Protein AF-A0A2J4QFL7-F1 (afdb_monomer_lite)

Sequence (86 aa):
PAPLIVNGENFFCASCLPWLHFSAITHAEYYVGAAVPALTWGKLKNGIIPVAGKFNHAFVDGLHASRFFALVEEGFAEPETLWQTP

Foldseek 3Di:
DPPDPDDPDDDAAEEEAQADDDPDDDDDDPDPPDAHKYKYWYHDDPNDIDIDIDHDPVVDDPVNVVVVVVVVVVCVVCVVVVPPDD

InterPro domains:
  IPR023213 Chloramphenicol acetyltransferase-like domain superfamily [G3DSA:3.30.559.10] (3-75)

Radius of gyration: 14.75 Å; chains: 1; bounding box: 32×28×38 Å

pLDDT: mean 88.35, std 13.47, range [43.62, 98.44]

Secondary structure (DSSP, 8-state):
------TT----EEEEETT---S------SSTT--S-EEEEE--BTTB--EEEE--TTT--HHHHHHHHHHHHHHHHSGGGGG---

Organism: NCBI:txid1134687

Structure (mmCIF, N/CA/C/O backbone):
data_AF-A0A2J4QFL7-F1
#
_entry.id   AF-A0A2J4QFL7-F1
#
loop_
_atom_site.group_PDB
_atom_site.id
_atom_site.type_symbol
_atom_site.label_atom_id
_atom_site.label_alt_id
_atom_site.label_comp_id
_atom_site.label_asym_id
_atom_site.label_entity_id
_atom_site.label_seq_id
_atom_site.pdbx_PDB_ins_code
_atom_site.Cartn_x
_atom_site.Cartn_y
_atom_site.Cartn_z
_atom_site.occupancy
_atom_site.B_iso_or_equiv
_atom_site.auth_seq_id
_atom_site.auth_comp_id
_atom_site.auth_asym_id
_atom_site.auth_atom_id
_atom_site.pdbx_PDB_model_num
ATOM 1 N N . PRO A 1 1 ? -4.790 12.328 -16.200 1.00 44.19 1 PRO A N 1
ATOM 2 C CA . PRO A 1 1 ? -3.528 13.097 -16.085 1.00 44.19 1 PRO A CA 1
ATOM 3 C C . PRO A 1 1 ? -2.631 12.466 -15.011 1.00 44.19 1 PRO A C 1
ATOM 5 O O . PRO A 1 1 ? -3.040 12.403 -13.857 1.00 44.19 1 PRO A O 1
ATOM 8 N N . ALA A 1 2 ? -1.473 11.920 -15.399 1.00 43.62 2 ALA A N 1
ATOM 9 C CA . ALA A 1 2 ? -0.442 11.518 -14.437 1.00 43.62 2 ALA A CA 1
ATOM 10 C C . ALA A 1 2 ? -0.025 12.746 -13.604 1.00 43.62 2 ALA A C 1
ATOM 12 O O . ALA A 1 2 ? -0.095 13.858 -14.145 1.00 43.62 2 ALA A O 1
ATOM 13 N N . PRO A 1 3 ? 0.358 12.595 -12.322 1.00 55.28 3 PRO A N 1
ATOM 14 C CA . PRO A 1 3 ? 0.827 13.735 -11.553 1.00 55.28 3 PRO A CA 1
ATOM 15 C C . PRO A 1 3 ? 2.012 14.353 -12.298 1.00 55.28 3 PRO A C 1
ATOM 17 O O . PRO A 1 3 ? 2.882 13.648 -12.814 1.00 55.28 3 PRO A O 1
ATOM 20 N N . LEU A 1 4 ? 1.933 15.673 -12.449 1.00 53.56 4 LEU A N 1
ATOM 21 C CA . LEU A 1 4 ? 2.930 16.523 -13.079 1.00 53.56 4 LEU A CA 1
ATOM 22 C C . LEU A 1 4 ? 4.316 16.116 -12.578 1.00 53.56 4 LEU A C 1
ATOM 24 O O . LEU A 1 4 ? 4.557 16.117 -11.376 1.00 53.56 4 LEU A O 1
ATOM 28 N N . ILE A 1 5 ? 5.218 15.763 -13.495 1.00 57.69 5 ILE A N 1
ATOM 29 C CA . ILE A 1 5 ? 6.634 15.605 -13.165 1.00 57.69 5 ILE A CA 1
ATOM 30 C C . ILE A 1 5 ? 7.152 17.006 -12.829 1.00 57.69 5 ILE A C 1
ATOM 32 O O . ILE A 1 5 ? 7.554 17.763 -13.711 1.00 57.69 5 ILE A O 1
ATOM 36 N N . VAL A 1 6 ? 7.073 17.370 -11.552 1.00 56.97 6 VAL A N 1
ATOM 37 C CA . VAL A 1 6 ? 7.743 18.533 -10.983 1.00 56.97 6 VAL A CA 1
ATOM 38 C C . VAL A 1 6 ? 9.069 18.027 -10.429 1.00 56.97 6 VAL A C 1
ATOM 40 O O . VAL A 1 6 ? 9.128 17.088 -9.638 1.00 56.97 6 VAL A O 1
ATOM 43 N N . ASN A 1 7 ? 10.162 18.587 -10.932 1.00 58.16 7 ASN A N 1
ATOM 44 C CA . ASN A 1 7 ? 11.507 18.144 -10.595 1.00 58.16 7 ASN A CA 1
ATOM 45 C C . ASN A 1 7 ? 11.772 18.393 -9.094 1.00 58.16 7 ASN A C 1
ATOM 47 O O . ASN A 1 7 ? 11.676 19.537 -8.654 1.00 58.16 7 ASN A O 1
ATOM 51 N N . GLY A 1 8 ? 12.106 17.349 -8.323 1.00 66.12 8 GLY A N 1
ATOM 52 C CA . GLY A 1 8 ? 12.483 17.466 -6.904 1.00 66.12 8 GLY A CA 1
ATOM 53 C C . GLY A 1 8 ? 11.419 17.108 -5.854 1.00 66.12 8 GLY A C 1
ATOM 54 O O . GLY A 1 8 ? 11.657 17.357 -4.674 1.00 66.12 8 GLY A O 1
ATOM 55 N N . GLU A 1 9 ? 10.275 16.523 -6.222 1.00 69.81 9 GLU A N 1
ATOM 56 C CA . GLU A 1 9 ? 9.269 16.099 -5.235 1.00 69.81 9 GLU A CA 1
ATOM 57 C C . GLU A 1 9 ? 9.531 14.687 -4.677 1.00 69.81 9 GLU A C 1
ATOM 59 O O . GLU A 1 9 ? 9.669 13.717 -5.423 1.00 69.81 9 GLU A O 1
ATOM 64 N N . ASN A 1 10 ? 9.548 14.568 -3.345 1.00 85.12 10 ASN A N 1
ATOM 65 C CA . ASN A 1 10 ? 9.556 13.292 -2.628 1.00 85.12 10 ASN A CA 1
ATOM 66 C C . ASN A 1 10 ? 8.114 12.921 -2.276 1.00 85.12 10 ASN A C 1
ATOM 68 O O . ASN A 1 10 ? 7.554 13.452 -1.317 1.00 85.12 10 ASN A O 1
ATOM 72 N N . PHE A 1 11 ? 7.509 12.025 -3.049 1.00 87.06 11 PHE A N 1
ATOM 73 C CA . PHE A 1 11 ? 6.127 11.609 -2.837 1.00 87.06 11 PHE A CA 1
ATOM 74 C C . PHE A 1 11 ? 5.954 10.102 -3.012 1.00 87.06 11 PHE A C 1
ATOM 76 O O . PHE A 1 11 ? 6.771 9.414 -3.623 1.00 87.06 11 PHE A O 1
ATOM 83 N N . PHE A 1 12 ? 4.838 9.606 -2.493 1.00 91.06 12 PHE A N 1
ATOM 84 C CA . PHE A 1 12 ? 4.262 8.326 -2.874 1.00 91.06 12 PHE A CA 1
ATOM 85 C C . PHE A 1 12 ? 2.817 8.567 -3.310 1.00 91.06 12 PHE A C 1
ATOM 87 O O . PHE A 1 12 ? 2.174 9.533 -2.894 1.00 91.06 12 PHE A O 1
ATOM 94 N N . CYS A 1 13 ? 2.296 7.701 -4.169 1.00 91.62 13 CYS A N 1
ATOM 95 C CA . CYS A 1 13 ? 0.913 7.788 -4.613 1.00 91.62 13 CYS A CA 1
ATOM 96 C C . CYS A 1 13 ? -0.001 7.125 -3.579 1.00 91.62 13 CYS A C 1
ATOM 98 O O . CYS A 1 13 ? 0.255 6.001 -3.158 1.00 91.62 13 CYS A O 1
ATOM 100 N N . ALA A 1 14 ? -1.094 7.785 -3.211 1.00 94.25 14 ALA A N 1
ATOM 101 C CA . ALA A 1 14 ? -2.075 7.272 -2.261 1.00 94.25 14 ALA A CA 1
ATOM 102 C C . ALA A 1 14 ? -3.480 7.351 -2.869 1.00 94.25 14 ALA A C 1
ATOM 104 O O . ALA A 1 14 ? -3.827 8.345 -3.507 1.00 94.25 14 ALA A O 1
ATOM 105 N N . SER A 1 15 ? -4.296 6.315 -2.684 1.00 95.44 15 SER A N 1
ATOM 106 C CA . SER A 1 15 ? -5.679 6.297 -3.165 1.00 95.44 15 SER A CA 1
ATOM 107 C C . SER A 1 15 ? -6.617 5.616 -2.174 1.00 95.44 15 SER A C 1
ATOM 109 O O . SER A 1 15 ? -6.276 4.607 -1.564 1.00 95.44 15 SER A O 1
ATOM 111 N N . CYS A 1 16 ? -7.825 6.155 -2.043 1.00 97.06 16 CYS A N 1
ATOM 112 C CA . CYS A 1 16 ? -8.873 5.618 -1.186 1.00 97.06 16 CYS A CA 1
ATOM 113 C C . CYS A 1 16 ? -10.028 5.109 -2.053 1.00 97.06 16 CYS A C 1
ATOM 115 O O . CYS A 1 16 ? -10.572 5.861 -2.866 1.00 97.06 16 CYS A O 1
ATOM 117 N N . LEU A 1 17 ? -10.436 3.856 -1.847 1.00 97.62 17 LEU A N 1
ATOM 118 C CA . LEU A 1 17 ? -11.642 3.254 -2.420 1.00 97.62 17 LEU A CA 1
ATOM 119 C C . LEU A 1 17 ? -12.682 3.041 -1.307 1.00 97.62 17 LEU A C 1
ATOM 121 O O . LEU A 1 17 ? -12.959 1.901 -0.923 1.00 97.62 17 LEU A O 1
ATOM 125 N N . PRO A 1 18 ? -13.289 4.114 -0.765 1.00 96.81 18 PRO A N 1
ATOM 126 C CA . PRO A 1 18 ? -14.032 4.044 0.496 1.00 96.81 18 PRO A CA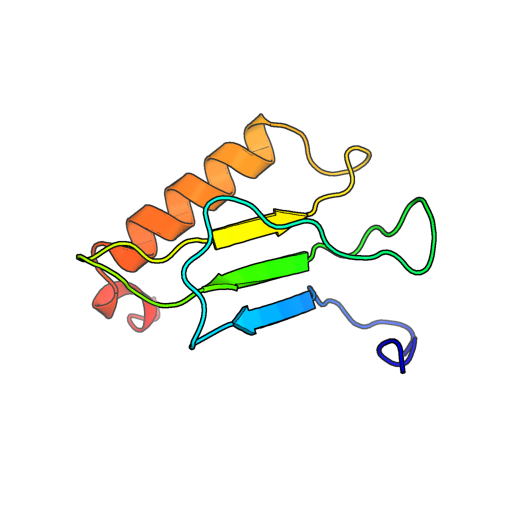 1
ATOM 127 C C . PRO A 1 18 ? -15.322 3.219 0.399 1.00 96.81 18 PRO A C 1
ATOM 129 O O . PRO A 1 18 ? -15.886 2.809 1.412 1.00 96.81 18 PRO A O 1
ATOM 132 N N . TRP A 1 19 ? -15.795 2.947 -0.820 1.00 97.44 19 TRP A N 1
ATOM 133 C CA . TRP A 1 19 ? -17.004 2.163 -1.076 1.00 97.44 19 TRP A CA 1
ATOM 134 C C . TRP A 1 19 ? -16.731 0.691 -1.402 1.00 97.44 19 TRP A C 1
ATOM 136 O O . TRP A 1 19 ? -17.668 -0.108 -1.383 1.00 97.44 19 TRP A O 1
ATOM 146 N N . LEU A 1 20 ? -15.475 0.312 -1.664 1.00 98.00 20 LEU A N 1
ATOM 147 C CA . LEU A 1 20 ? -15.103 -1.029 -2.111 1.00 98.00 20 LEU A CA 1
ATOM 148 C C . LEU A 1 20 ? -14.240 -1.743 -1.071 1.00 98.00 20 LEU A C 1
ATOM 150 O O . LEU A 1 20 ? -13.159 -1.278 -0.725 1.00 98.00 20 LEU A O 1
ATOM 154 N N . HIS A 1 21 ? -14.688 -2.912 -0.621 1.00 98.19 21 HIS A N 1
ATOM 155 C CA . HIS A 1 21 ? -13.855 -3.837 0.145 1.00 98.19 21 HIS A CA 1
ATOM 156 C C . HIS A 1 21 ? -13.291 -4.887 -0.816 1.00 98.19 21 HIS A C 1
ATOM 158 O O . HIS A 1 21 ? -14.068 -5.610 -1.441 1.00 98.19 21 HIS A O 1
ATOM 164 N N . PHE A 1 22 ? -11.969 -4.952 -0.960 1.00 98.00 22 PHE A N 1
ATOM 165 C CA . PHE A 1 22 ? -11.292 -5.822 -1.924 1.00 98.00 22 PHE A CA 1
ATOM 166 C C . PHE A 1 22 ? -10.424 -6.872 -1.226 1.00 98.00 22 PHE A C 1
ATOM 168 O O . PHE A 1 22 ? -9.980 -6.668 -0.102 1.00 98.00 22 PHE A O 1
ATOM 175 N N . SER A 1 23 ? -10.162 -7.984 -1.916 1.00 97.19 23 SER A N 1
ATOM 176 C CA . SER A 1 23 ? -9.165 -8.985 -1.509 1.00 97.19 23 SER A CA 1
ATOM 177 C C . SER A 1 23 ? -7.800 -8.753 -2.160 1.00 97.19 23 SER A C 1
ATOM 179 O O . SER A 1 23 ? -6.776 -9.090 -1.578 1.00 97.19 23 SER A O 1
ATOM 181 N N . ALA A 1 24 ? -7.781 -8.170 -3.360 1.00 96.06 24 ALA A N 1
ATOM 182 C CA . ALA A 1 24 ? -6.578 -7.774 -4.078 1.00 96.06 24 ALA A CA 1
ATOM 183 C C . ALA A 1 24 ? -6.894 -6.634 -5.056 1.00 96.06 24 ALA A C 1
ATOM 185 O O . ALA A 1 24 ? -8.027 -6.500 -5.526 1.00 96.06 24 ALA A O 1
ATOM 186 N N . ILE A 1 25 ? -5.880 -5.838 -5.384 1.00 94.75 25 ILE A N 1
ATOM 187 C CA . ILE A 1 25 ? -5.930 -4.833 -6.446 1.00 94.75 25 ILE A CA 1
ATOM 188 C C . ILE A 1 25 ? -4.574 -4.776 -7.147 1.00 94.75 25 ILE A C 1
ATOM 190 O O . ILE A 1 25 ? -3.537 -5.058 -6.549 1.00 94.75 25 ILE A O 1
ATOM 194 N N . THR A 1 26 ? -4.577 -4.405 -8.422 1.00 92.69 26 THR A N 1
ATOM 195 C CA . THR A 1 26 ? -3.360 -4.139 -9.189 1.00 92.69 26 THR A CA 1
ATOM 196 C C . THR A 1 26 ? -3.460 -2.751 -9.796 1.00 92.69 26 THR A C 1
ATOM 198 O O . THR A 1 26 ? -4.451 -2.425 -10.448 1.00 92.69 26 THR A O 1
ATOM 201 N N . HIS A 1 27 ? -2.439 -1.922 -9.584 1.00 90.69 27 HIS A N 1
ATOM 202 C CA . HIS A 1 27 ? -2.389 -0.576 -10.147 1.00 90.69 27 HIS A CA 1
ATOM 203 C C . HIS A 1 27 ? -2.030 -0.631 -11.627 1.00 90.69 27 HIS A C 1
ATOM 205 O O . HIS A 1 27 ? -1.008 -1.217 -12.001 1.00 90.69 27 HIS A O 1
ATOM 211 N N . ALA A 1 28 ? -2.852 0.022 -12.449 1.00 87.62 28 ALA A N 1
ATOM 212 C CA . ALA A 1 28 ? -2.512 0.293 -13.836 1.00 87.62 28 ALA A CA 1
ATOM 213 C C . ALA A 1 28 ? -1.263 1.181 -13.890 1.00 87.62 28 ALA A C 1
ATOM 215 O O . ALA A 1 28 ? -1.165 2.178 -13.174 1.00 87.62 28 ALA A O 1
ATOM 216 N N . GLU A 1 29 ? -0.312 0.812 -14.740 1.00 79.38 29 GLU A N 1
ATOM 217 C CA . GLU A 1 29 ? 0.921 1.562 -14.937 1.00 79.38 29 GLU A CA 1
ATOM 218 C C . GLU A 1 29 ? 0.933 2.232 -16.293 1.00 79.38 29 GLU A C 1
ATOM 220 O O . GLU A 1 29 ? 0.567 1.640 -17.305 1.00 79.38 29 GLU A O 1
ATOM 225 N N . TYR A 1 30 ? 1.405 3.474 -16.296 1.00 76.69 30 TYR A N 1
ATOM 226 C CA . TYR A 1 30 ? 1.676 4.187 -17.532 1.00 76.69 30 TYR A CA 1
ATOM 227 C C . TYR A 1 30 ? 2.974 3.702 -18.196 1.00 76.69 30 TYR A C 1
ATOM 229 O O . TYR A 1 30 ? 3.077 3.708 -19.418 1.00 76.69 30 TYR A O 1
ATOM 237 N N . TYR A 1 31 ? 3.964 3.275 -17.402 1.00 79.06 31 TYR A N 1
ATOM 238 C CA . TYR A 1 31 ? 5.258 2.807 -17.894 1.00 79.06 31 TYR A CA 1
ATOM 239 C C . TYR A 1 31 ? 5.870 1.738 -16.980 1.00 79.06 31 TYR A C 1
ATOM 241 O O . TYR A 1 31 ? 5.634 1.723 -15.771 1.00 79.06 31 TYR A O 1
ATOM 249 N N . VAL A 1 32 ? 6.685 0.859 -17.570 1.00 74.81 32 VAL A N 1
ATOM 250 C CA . VAL A 1 32 ? 7.442 -0.173 -16.848 1.00 74.81 32 VAL A CA 1
ATOM 251 C C . VAL A 1 32 ? 8.626 0.468 -16.127 1.00 74.81 32 VAL A C 1
ATOM 253 O O . VAL A 1 32 ? 9.365 1.247 -16.722 1.00 74.81 32 VAL A O 1
ATOM 256 N N . GLY A 1 33 ? 8.834 0.108 -14.860 1.00 77.44 33 GLY A N 1
ATOM 257 C CA . GLY A 1 33 ? 9.958 0.611 -14.066 1.00 77.44 33 GLY A CA 1
ATOM 258 C C . GLY A 1 33 ? 9.648 1.880 -13.272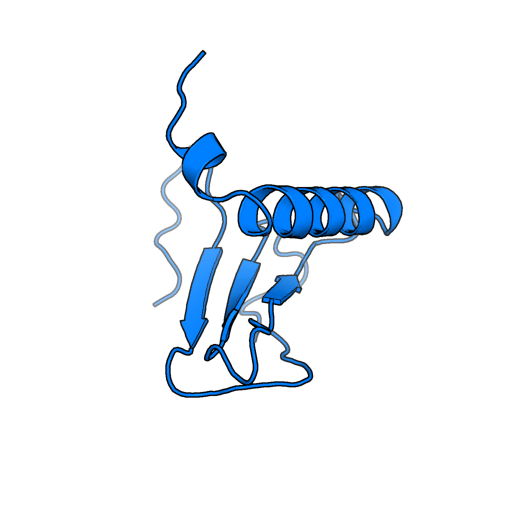 1.00 77.44 33 GLY A C 1
ATOM 259 O O . GLY A 1 33 ? 10.574 2.561 -12.833 1.00 77.44 33 GLY A O 1
ATOM 260 N N . ALA A 1 34 ? 8.370 2.201 -13.052 1.00 83.94 34 ALA A N 1
ATOM 261 C CA . ALA A 1 34 ? 7.989 3.246 -12.111 1.00 83.94 34 ALA A CA 1
ATOM 262 C C . ALA A 1 34 ? 8.581 2.963 -10.725 1.00 83.94 34 ALA A C 1
ATOM 264 O O . ALA A 1 34 ? 8.440 1.863 -10.202 1.00 83.94 34 ALA A O 1
ATOM 265 N N . ALA A 1 35 ? 9.309 3.929 -10.163 1.00 88.19 35 ALA A N 1
ATOM 266 C CA . ALA A 1 35 ? 9.969 3.784 -8.863 1.00 88.19 35 ALA A CA 1
ATOM 267 C C . ALA A 1 35 ? 9.090 4.262 -7.698 1.00 88.19 35 ALA A C 1
ATOM 269 O O . ALA A 1 35 ? 9.280 3.825 -6.567 1.00 88.19 35 ALA A O 1
ATOM 270 N N . VAL A 1 36 ? 8.130 5.150 -7.981 1.00 90.25 36 VAL A N 1
ATOM 271 C CA . VAL A 1 36 ? 7.250 5.759 -6.979 1.00 90.25 36 VAL A CA 1
ATOM 272 C C . VAL A 1 36 ? 6.316 4.693 -6.392 1.00 90.25 36 VAL A C 1
ATOM 274 O O . VAL A 1 36 ? 5.530 4.112 -7.147 1.00 90.25 36 VAL A O 1
ATOM 277 N N . PRO A 1 37 ? 6.352 4.439 -5.070 1.00 92.88 37 PRO A N 1
ATOM 278 C CA . PRO A 1 37 ? 5.419 3.522 -4.429 1.00 92.88 37 PRO A CA 1
ATOM 279 C C . PRO A 1 37 ? 3.973 4.004 -4.571 1.00 92.88 37 PRO A C 1
ATOM 281 O O . PRO A 1 37 ? 3.699 5.204 -4.499 1.00 92.88 37 PRO A O 1
ATOM 284 N N . ALA A 1 38 ? 3.038 3.068 -4.723 1.00 93.50 38 ALA A N 1
ATOM 285 C CA . ALA A 1 38 ? 1.610 3.367 -4.730 1.00 93.50 38 ALA A CA 1
ATOM 286 C C . ALA A 1 38 ? 0.881 2.561 -3.653 1.00 93.50 38 ALA A C 1
ATOM 288 O O . ALA A 1 38 ? 0.978 1.336 -3.614 1.00 93.50 38 ALA A O 1
ATOM 289 N N . LEU A 1 39 ? 0.124 3.250 -2.804 1.00 96.19 39 LEU A N 1
ATOM 290 C CA . LEU A 1 39 ? -0.702 2.677 -1.750 1.00 96.19 39 LEU A CA 1
ATOM 291 C C . LEU A 1 39 ? -2.180 2.875 -2.069 1.00 96.19 39 LEU A C 1
ATOM 293 O O . LEU A 1 39 ? -2.610 3.908 -2.592 1.00 96.19 39 LEU A O 1
ATOM 297 N N . THR A 1 40 ? -2.990 1.874 -1.755 1.00 97.56 40 THR A N 1
ATOM 298 C CA . THR A 1 40 ? -4.443 1.958 -1.881 1.00 97.56 40 THR A CA 1
ATOM 299 C C . THR A 1 40 ? -5.112 1.233 -0.735 1.00 97.56 40 THR A C 1
ATOM 301 O O . THR A 1 40 ? -4.762 0.093 -0.449 1.00 97.56 40 THR A O 1
ATOM 304 N N . TRP A 1 41 ? -6.093 1.873 -0.107 1.00 97.94 41 TRP A N 1
ATOM 305 C CA . TRP A 1 41 ? -6.919 1.242 0.918 1.00 97.94 41 TRP A CA 1
ATOM 306 C C . TRP A 1 41 ? -8.395 1.282 0.544 1.00 97.94 41 TRP A C 1
ATOM 308 O O . TRP A 1 41 ? -8.849 2.144 -0.214 1.00 97.94 41 TRP A O 1
ATOM 318 N N . GLY A 1 42 ? -9.136 0.295 1.037 1.00 98.06 42 GLY A N 1
ATOM 319 C CA . GLY A 1 42 ? -10.550 0.118 0.736 1.00 98.06 42 GLY A CA 1
ATOM 320 C C . GLY A 1 42 ? -11.471 0.415 1.911 1.00 98.06 42 GLY A C 1
ATOM 321 O O . GLY A 1 42 ? -11.089 0.952 2.949 1.00 98.06 42 GLY A O 1
ATOM 322 N N . LYS A 1 43 ? -12.726 0.017 1.733 1.00 98.00 43 LYS A N 1
ATOM 323 C CA . LYS A 1 43 ? -13.791 0.114 2.726 1.00 98.00 43 LYS A CA 1
ATOM 324 C C . LYS A 1 43 ? -13.503 -0.762 3.950 1.00 98.00 43 LYS A C 1
ATOM 326 O O . LYS A 1 43 ? -13.304 -1.971 3.809 1.00 98.00 43 LYS A O 1
ATOM 331 N N . LEU A 1 44 ? -13.618 -0.176 5.143 1.00 96.00 44 LEU A N 1
ATOM 332 C CA . LEU A 1 44 ? -13.664 -0.906 6.413 1.00 96.00 44 LEU A CA 1
ATOM 333 C C . LEU A 1 44 ? -14.854 -1.877 6.424 1.00 96.00 44 LEU A C 1
ATOM 335 O O . LEU A 1 44 ? -16.006 -1.480 6.223 1.00 96.00 44 LEU A O 1
ATOM 339 N N . LYS A 1 45 ? -14.587 -3.155 6.684 1.00 97.25 45 LYS A N 1
ATOM 340 C CA . LYS A 1 45 ? -15.615 -4.186 6.833 1.00 97.25 45 LYS A CA 1
ATOM 341 C C . LYS A 1 45 ? -15.216 -5.122 7.962 1.00 97.25 45 LYS A C 1
ATOM 343 O O . LYS A 1 45 ? -14.142 -5.707 7.917 1.00 97.25 45 LYS A O 1
ATOM 348 N N . ASN A 1 46 ? -16.093 -5.273 8.953 1.00 96.06 46 ASN A N 1
ATOM 349 C CA . ASN A 1 46 ? -15.882 -6.161 10.102 1.00 96.06 46 ASN A CA 1
ATOM 350 C C . ASN A 1 46 ? -14.545 -5.908 10.830 1.00 96.06 46 ASN A C 1
ATOM 352 O O . ASN A 1 46 ? -13.841 -6.852 11.166 1.00 96.06 46 ASN A O 1
ATOM 356 N N . GLY A 1 47 ? -14.174 -4.637 11.020 1.00 92.81 47 GLY A N 1
ATOM 357 C CA . GLY A 1 47 ? -12.909 -4.272 11.668 1.00 92.81 47 GLY A CA 1
ATOM 358 C C . GLY A 1 47 ? -11.665 -4.373 10.776 1.00 92.81 47 GLY A C 1
ATOM 359 O O . GLY A 1 47 ? -10.585 -4.048 11.242 1.00 92.81 47 GLY A O 1
ATOM 360 N N . ILE A 1 48 ? -11.797 -4.778 9.506 1.00 94.88 48 ILE A N 1
ATOM 361 C CA . ILE A 1 48 ? -10.666 -4.962 8.585 1.00 94.88 48 ILE A CA 1
ATOM 362 C C . ILE A 1 48 ? -10.706 -3.911 7.471 1.00 94.88 48 ILE A C 1
ATOM 364 O O . ILE A 1 48 ? -11.713 -3.777 6.762 1.00 94.88 48 ILE A O 1
ATOM 368 N N . ILE A 1 49 ? -9.598 -3.190 7.295 1.00 96.06 49 ILE A N 1
ATOM 369 C CA . ILE A 1 49 ? -9.349 -2.292 6.161 1.00 96.06 49 ILE A CA 1
ATOM 370 C C . ILE A 1 49 ? -8.394 -3.014 5.206 1.00 96.06 49 ILE A C 1
ATOM 372 O O . ILE A 1 49 ? -7.279 -3.334 5.606 1.00 96.06 49 ILE A O 1
ATOM 376 N N . PRO A 1 50 ? -8.786 -3.292 3.952 1.00 97.38 50 PRO A N 1
ATOM 377 C CA . PRO A 1 50 ? -7.861 -3.884 3.002 1.00 97.38 50 PRO A CA 1
ATOM 378 C C . PRO A 1 50 ? -6.889 -2.807 2.518 1.00 97.38 50 PRO A C 1
ATOM 380 O O . PRO A 1 50 ? -7.321 -1.746 2.059 1.00 97.38 50 PRO A O 1
ATOM 383 N N . VAL A 1 51 ? -5.591 -3.087 2.605 1.00 97.19 51 VAL A N 1
ATOM 384 C CA . VAL A 1 51 ? -4.512 -2.211 2.138 1.00 97.19 51 VAL A CA 1
ATOM 385 C C . VAL A 1 51 ? -3.683 -2.968 1.108 1.00 97.19 51 VAL A C 1
ATOM 387 O O . VAL A 1 51 ? -3.335 -4.130 1.296 1.00 97.19 51 VAL A O 1
A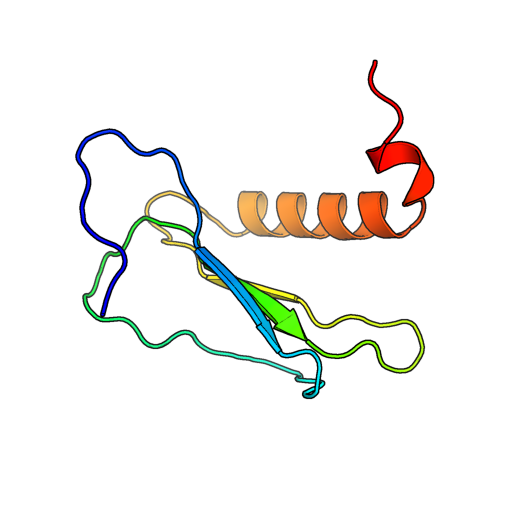TOM 390 N N . ALA A 1 52 ? -3.369 -2.309 0.000 1.00 97.12 52 ALA A N 1
ATOM 391 C CA . ALA A 1 52 ? -2.506 -2.830 -1.043 1.00 97.12 52 ALA A CA 1
ATOM 392 C C . ALA A 1 52 ? -1.393 -1.835 -1.349 1.00 97.12 52 ALA A C 1
ATOM 394 O O . ALA A 1 52 ? -1.626 -0.627 -1.432 1.00 97.12 52 ALA A O 1
ATOM 395 N N . GLY A 1 53 ? -0.193 -2.366 -1.557 1.00 95.38 53 GLY A N 1
ATOM 396 C CA . GLY A 1 53 ? 0.981 -1.600 -1.937 1.00 95.38 53 GLY A CA 1
ATOM 397 C C . GLY A 1 53 ? 1.593 -2.150 -3.212 1.00 95.38 53 GLY A C 1
ATOM 398 O O . GLY A 1 53 ? 1.695 -3.364 -3.390 1.00 95.38 53 GLY A O 1
ATOM 399 N N . LYS A 1 54 ? 2.006 -1.246 -4.095 1.00 94.44 54 LYS A N 1
ATOM 400 C CA . LYS A 1 54 ? 2.821 -1.553 -5.261 1.00 94.44 54 LYS A CA 1
ATOM 401 C C . LYS A 1 54 ? 4.192 -0.931 -5.087 1.00 94.44 54 LYS A C 1
ATOM 403 O O . L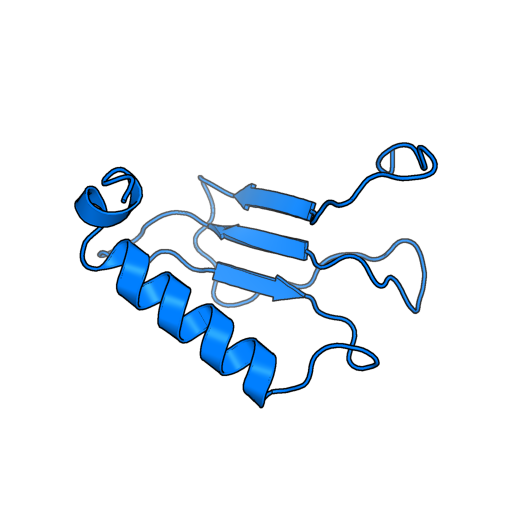YS A 1 54 ? 4.314 0.273 -4.858 1.00 94.44 54 LYS A O 1
ATOM 408 N N . PHE A 1 55 ? 5.206 -1.774 -5.231 1.00 94.62 55 PHE A N 1
ATOM 409 C CA . PHE A 1 55 ? 6.596 -1.408 -5.038 1.00 94.62 55 PHE A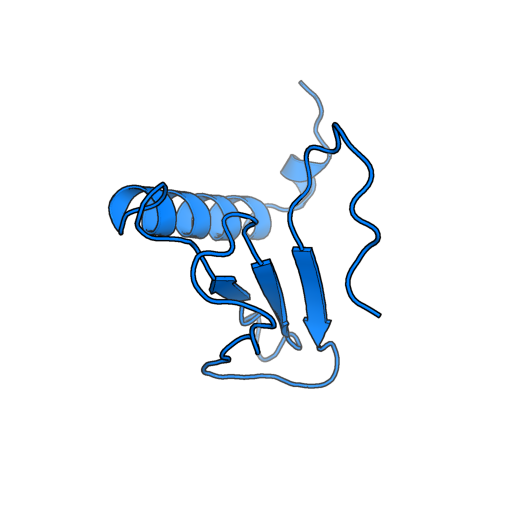 CA 1
ATOM 410 C C . PHE A 1 55 ? 7.434 -1.906 -6.207 1.00 94.62 55 PHE A C 1
ATOM 412 O O . PHE A 1 55 ? 7.164 -2.960 -6.783 1.00 94.62 55 PHE A O 1
ATOM 419 N N . ASN A 1 56 ? 8.470 -1.148 -6.542 1.00 94.00 56 ASN A N 1
ATOM 420 C CA . ASN A 1 56 ? 9.445 -1.562 -7.534 1.00 94.00 56 ASN A CA 1
ATOM 421 C C . ASN A 1 56 ? 10.534 -2.412 -6.871 1.00 94.00 56 ASN A C 1
ATOM 423 O O . ASN A 1 56 ? 11.222 -1.956 -5.955 1.00 94.00 56 ASN A O 1
ATOM 427 N N . HIS A 1 57 ? 10.704 -3.640 -7.363 1.00 95.00 57 HIS A N 1
ATOM 428 C CA . HIS A 1 57 ? 11.640 -4.610 -6.797 1.00 95.00 57 HIS A CA 1
ATOM 429 C C . HIS A 1 57 ? 13.122 -4.249 -6.943 1.00 95.00 57 HIS A C 1
ATOM 431 O O . HIS A 1 57 ? 13.950 -4.849 -6.265 1.00 95.00 57 HIS A O 1
ATOM 437 N N . ALA A 1 58 ? 13.470 -3.247 -7.753 1.00 95.69 58 ALA A N 1
ATOM 438 C CA . ALA A 1 58 ? 14.821 -2.689 -7.747 1.00 95.69 58 ALA A CA 1
ATOM 439 C C . ALA A 1 58 ? 15.170 -1.984 -6.419 1.00 95.69 58 ALA A C 1
ATOM 441 O O . ALA A 1 58 ? 16.349 -1.825 -6.115 1.00 95.69 58 ALA A O 1
ATOM 442 N N . PHE A 1 59 ? 14.164 -1.569 -5.636 1.00 95.12 59 PHE A N 1
ATOM 443 C CA . PHE A 1 59 ? 14.341 -0.809 -4.390 1.00 95.12 59 PHE A CA 1
ATOM 444 C C . PHE A 1 59 ? 13.735 -1.490 -3.159 1.00 95.12 59 PHE A C 1
ATOM 446 O O . PHE A 1 59 ? 14.200 -1.262 -2.046 1.00 95.12 59 PHE A O 1
ATOM 453 N N . VAL A 1 60 ? 12.684 -2.294 -3.340 1.00 96.94 60 VAL A N 1
ATOM 454 C CA . VAL A 1 60 ? 11.902 -2.885 -2.245 1.00 96.94 60 VAL A CA 1
ATOM 455 C C . VAL A 1 60 ? 11.789 -4.390 -2.449 1.00 96.94 60 VAL A C 1
ATOM 457 O O . VAL A 1 60 ? 11.230 -4.859 -3.438 1.00 96.94 60 VAL A O 1
ATOM 460 N N . ASP A 1 61 ? 12.276 -5.164 -1.488 1.00 97.69 61 ASP A N 1
ATOM 461 C CA . ASP A 1 61 ? 12.070 -6.614 -1.435 1.00 97.69 61 ASP A CA 1
ATOM 462 C C . ASP A 1 61 ? 10.963 -7.001 -0.431 1.00 97.69 61 ASP A C 1
ATOM 464 O O . ASP A 1 61 ? 10.305 -6.152 0.180 1.00 97.69 61 ASP A O 1
ATOM 468 N N . GLY A 1 62 ? 10.752 -8.307 -0.246 1.00 97.38 62 GLY A N 1
ATOM 469 C CA . GLY A 1 62 ? 9.749 -8.820 0.689 1.00 97.38 62 GLY A CA 1
ATOM 470 C C . GLY A 1 62 ? 10.008 -8.464 2.160 1.00 97.38 62 GLY A C 1
ATOM 471 O O . GLY A 1 62 ? 9.053 -8.330 2.927 1.00 97.38 62 GLY A O 1
ATOM 472 N N . LEU A 1 63 ? 11.263 -8.261 2.574 1.00 98.44 63 LEU A N 1
ATOM 473 C CA . LEU A 1 63 ? 11.588 -7.858 3.944 1.00 98.44 63 LEU A CA 1
ATOM 474 C C . LEU A 1 63 ? 11.146 -6.415 4.200 1.00 98.44 63 LEU A C 1
ATOM 476 O O . LEU A 1 63 ? 10.540 -6.124 5.229 1.00 98.44 63 LEU A O 1
ATOM 480 N N . HIS A 1 64 ? 11.407 -5.517 3.253 1.00 98.12 64 HIS A N 1
ATOM 481 C CA . HIS A 1 64 ? 10.951 -4.131 3.339 1.00 98.12 64 HIS A CA 1
ATOM 482 C C . HIS A 1 64 ? 9.419 -4.047 3.348 1.00 98.12 64 HIS A C 1
ATOM 484 O O . HIS A 1 64 ? 8.846 -3.391 4.218 1.00 98.12 64 HIS A O 1
ATOM 490 N N . ALA A 1 65 ? 8.755 -4.760 2.430 1.00 97.19 65 ALA A N 1
ATOM 491 C CA . ALA A 1 65 ? 7.297 -4.772 2.344 1.00 97.19 65 ALA A CA 1
ATOM 492 C C . ALA A 1 65 ? 6.646 -5.327 3.624 1.00 97.19 65 ALA A C 1
ATOM 494 O O . ALA A 1 65 ? 5.729 -4.714 4.163 1.00 97.19 65 ALA A O 1
ATOM 495 N N . SER A 1 66 ? 7.140 -6.453 4.149 1.00 97.81 66 SER A N 1
ATOM 496 C CA . SER A 1 66 ? 6.594 -7.061 5.373 1.00 97.81 66 SER A CA 1
ATOM 497 C C . SER A 1 66 ? 6.737 -6.164 6.603 1.00 97.81 66 SER A C 1
ATOM 499 O O . SER A 1 66 ? 5.785 -6.033 7.368 1.00 97.81 66 SER A O 1
ATOM 501 N N . ARG A 1 67 ? 7.885 -5.496 6.772 1.00 98.19 67 ARG A N 1
ATOM 502 C CA . ARG A 1 67 ? 8.088 -4.523 7.857 1.00 98.19 67 ARG A CA 1
ATOM 503 C C . ARG A 1 67 ? 7.144 -3.333 7.746 1.00 98.19 67 ARG A C 1
ATOM 505 O O . ARG A 1 67 ? 6.589 -2.916 8.754 1.00 98.19 67 ARG A O 1
ATOM 512 N N . PHE A 1 68 ? 6.945 -2.814 6.535 1.00 96.81 68 PHE A N 1
ATOM 513 C CA . PHE A 1 68 ? 6.006 -1.722 6.299 1.00 96.81 68 PHE A CA 1
ATOM 514 C C . PHE A 1 68 ? 4.584 -2.099 6.735 1.00 96.81 68 PHE A C 1
ATOM 516 O O . PHE A 1 68 ? 3.991 -1.382 7.534 1.00 96.81 68 PHE A O 1
ATOM 523 N N . PHE A 1 69 ? 4.056 -3.238 6.274 1.00 96.75 69 PHE A N 1
ATOM 524 C CA . PHE A 1 69 ? 2.701 -3.658 6.647 1.00 96.75 69 PHE A CA 1
ATOM 525 C C . PHE A 1 69 ? 2.568 -3.978 8.140 1.00 96.75 69 PHE A C 1
ATOM 527 O O . PHE A 1 69 ? 1.551 -3.642 8.730 1.00 96.75 69 PHE A O 1
ATOM 534 N N . ALA A 1 70 ? 3.596 -4.543 8.780 1.00 96.81 70 ALA A N 1
ATOM 535 C CA . ALA A 1 70 ? 3.577 -4.764 10.226 1.00 96.81 70 ALA A CA 1
ATOM 536 C C . ALA A 1 70 ? 3.427 -3.450 11.017 1.00 96.81 70 ALA A C 1
ATOM 538 O O . ALA A 1 70 ? 2.604 -3.380 11.924 1.00 96.81 70 ALA A O 1
ATOM 539 N N . LEU A 1 71 ? 4.170 -2.405 10.633 1.00 94.88 71 LEU A N 1
ATOM 540 C CA . LEU A 1 71 ? 4.078 -1.079 11.258 1.00 94.88 71 LEU A CA 1
ATOM 541 C C . LEU A 1 71 ? 2.739 -0.391 10.980 1.00 94.88 71 LEU A C 1
ATOM 543 O O . LEU A 1 71 ? 2.230 0.331 11.832 1.00 94.88 71 LEU A O 1
ATOM 547 N N . VAL A 1 72 ? 2.167 -0.606 9.792 1.00 94.19 72 VAL A N 1
ATOM 548 C CA . VAL A 1 72 ? 0.816 -0.133 9.470 1.00 94.19 72 VAL A CA 1
ATOM 549 C C . VAL A 1 72 ? -0.184 -0.747 10.445 1.00 94.19 72 VAL A C 1
ATOM 551 O O . VAL A 1 72 ? -0.924 -0.004 11.085 1.00 94.19 72 VAL A O 1
ATOM 554 N N . GLU A 1 73 ? -0.164 -2.069 10.629 1.00 94.69 73 GLU A N 1
ATOM 555 C CA . GLU A 1 73 ? -1.113 -2.706 11.545 1.00 94.69 73 GLU A CA 1
ATOM 556 C C . GLU A 1 73 ? -0.895 -2.307 13.005 1.00 94.69 73 GLU A C 1
ATOM 558 O O . GLU A 1 73 ? -1.870 -2.083 13.717 1.00 94.69 73 GLU A O 1
ATOM 563 N N . GLU A 1 74 ? 0.354 -2.154 13.448 1.00 93.44 74 GLU A N 1
ATOM 564 C CA . GLU A 1 74 ? 0.672 -1.629 14.781 1.00 93.44 74 GLU A CA 1
ATOM 565 C C . GLU A 1 74 ? 0.102 -0.215 14.977 1.00 93.44 74 GLU A C 1
ATOM 567 O O . GLU A 1 74 ? -0.618 0.039 15.944 1.00 93.44 74 GLU A O 1
ATOM 572 N N . GLY A 1 75 ? 0.335 0.685 14.018 1.00 91.94 75 GLY A N 1
ATOM 573 C CA . GLY A 1 75 ? -0.171 2.055 14.072 1.00 91.94 75 GLY A CA 1
ATOM 574 C C . GLY A 1 75 ? -1.700 2.140 14.076 1.00 91.94 75 GLY A C 1
ATOM 575 O O . GLY A 1 75 ? -2.265 3.021 14.720 1.00 91.94 75 GLY A O 1
ATOM 576 N N . PHE A 1 76 ? -2.391 1.219 13.397 1.00 89.69 76 PHE A N 1
ATOM 577 C CA . PHE A 1 76 ? -3.856 1.154 13.406 1.00 89.69 76 PHE A CA 1
ATOM 578 C C . PHE A 1 76 ? -4.442 0.387 14.599 1.00 89.69 76 PHE A C 1
ATOM 580 O O . PHE A 1 76 ? -5.628 0.565 14.886 1.00 89.69 76 PHE A O 1
ATOM 587 N N . ALA A 1 77 ? -3.653 -0.427 15.306 1.00 91.25 77 ALA A N 1
ATOM 588 C CA . ALA A 1 77 ? -4.080 -1.075 16.545 1.00 91.25 77 ALA A CA 1
ATOM 589 C C . ALA A 1 77 ? -4.255 -0.056 17.683 1.00 91.25 77 ALA A C 1
ATOM 591 O O . ALA A 1 77 ? -5.196 -0.167 18.469 1.00 91.25 77 ALA A O 1
ATOM 592 N N . GLU A 1 78 ? -3.397 0.967 17.729 1.00 90.56 78 GLU A N 1
ATOM 593 C CA . GLU A 1 78 ? -3.447 2.053 18.713 1.00 90.56 78 GLU A CA 1
ATOM 594 C C . GLU A 1 78 ? -3.378 3.431 18.025 1.00 90.56 78 GLU A C 1
ATOM 596 O O . GLU A 1 78 ? -2.397 4.162 18.176 1.00 90.56 78 GLU A O 1
ATOM 601 N N . PRO A 1 79 ? -4.424 3.838 17.280 1.00 89.25 79 PRO A N 1
ATOM 602 C CA . PRO A 1 79 ? -4.370 5.007 16.398 1.00 89.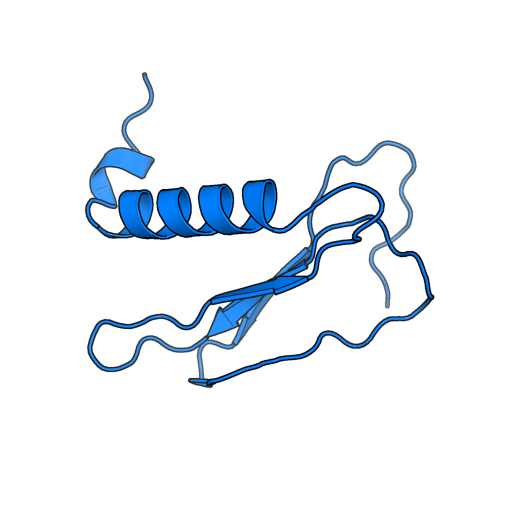25 79 PRO A CA 1
ATOM 603 C C . PRO A 1 79 ? -4.176 6.336 17.137 1.00 89.25 79 PRO A C 1
ATOM 605 O O . PRO A 1 79 ? -3.690 7.297 16.546 1.00 89.25 79 PRO A O 1
ATOM 608 N N . GLU A 1 80 ? -4.508 6.401 18.429 1.00 90.31 80 GLU A N 1
ATOM 609 C CA . GLU A 1 80 ? -4.257 7.583 19.266 1.00 90.31 80 GLU A CA 1
ATOM 610 C C . GLU A 1 80 ? -2.760 7.904 19.391 1.00 90.31 80 GLU A C 1
ATOM 612 O O . GLU A 1 80 ? -2.386 9.063 19.565 1.00 90.31 80 GLU A O 1
ATOM 617 N N . THR A 1 81 ? -1.889 6.898 19.259 1.00 87.81 81 THR A N 1
ATOM 618 C CA . THR A 1 81 ? -0.431 7.083 19.295 1.00 87.81 81 THR A CA 1
ATOM 619 C C . THR A 1 81 ? 0.094 7.813 18.058 1.00 87.81 81 THR A C 1
ATOM 621 O O . THR A 1 81 ? 1.106 8.500 18.146 1.00 87.81 81 THR A O 1
ATOM 624 N N . LEU A 1 82 ? -0.623 7.767 16.926 1.00 85.88 82 LEU A N 1
ATOM 625 C CA . LEU A 1 82 ? -0.211 8.426 15.678 1.00 85.88 82 LEU A CA 1
ATOM 626 C C . LEU A 1 82 ? -0.175 9.956 15.790 1.00 85.88 82 LEU A C 1
ATOM 628 O O . LEU A 1 82 ? 0.538 10.614 15.035 1.00 85.88 82 LEU A O 1
ATOM 632 N N . TRP A 1 83 ? -0.943 10.524 16.722 1.00 84.75 83 TRP A N 1
ATOM 633 C CA . TRP A 1 83 ? -0.993 11.967 16.978 1.00 84.75 83 TRP A CA 1
ATOM 634 C C . TRP A 1 83 ? -0.129 12.402 18.162 1.00 84.75 83 TRP A C 1
ATOM 636 O O . TRP A 1 83 ? 0.005 13.600 18.427 1.00 84.75 83 TRP A O 1
ATOM 646 N N . GLN A 1 84 ? 0.475 11.448 18.870 1.00 82.69 84 GLN A N 1
ATOM 647 C CA . GLN A 1 84 ? 1.410 11.726 19.947 1.00 82.69 84 GLN A CA 1
ATOM 648 C C . GLN A 1 84 ? 2.769 12.039 19.320 1.00 82.69 84 GLN A C 1
ATOM 650 O O . GLN A 1 84 ? 3.577 11.163 19.028 1.00 82.69 84 GLN A O 1
ATOM 655 N N . THR A 1 85 ? 2.986 13.325 19.049 1.00 58.47 85 THR A N 1
ATOM 656 C CA . THR A 1 85 ? 4.312 13.832 18.668 1.00 58.47 85 THR A CA 1
ATOM 657 C C . THR A 1 85 ? 5.291 13.534 19.816 1.00 58.47 85 THR A C 1
ATOM 659 O O . THR A 1 85 ? 4.890 13.722 20.969 1.00 58.47 85 THR A O 1
ATOM 662 N N . PRO A 1 86 ? 6.530 13.079 19.547 1.00 60.94 86 PRO A N 1
ATOM 663 C CA . PRO A 1 86 ? 7.569 13.016 20.573 1.00 60.94 86 PRO A CA 1
ATOM 664 C C . PRO A 1 86 ? 7.810 14.370 21.254 1.00 60.94 86 PRO A C 1
ATOM 666 O O . PRO A 1 86 ? 7.664 15.411 20.569 1.00 60.94 86 PRO A O 1
#